Protein AF-A0A0B5I8Z1-F1 (afdb_monomer)

pLDDT: mean 84.47, std 16.67, range [36.88, 98.12]

Sequence (88 aa):
MWAGDVDKATEHYATYQETSAAQLDEIADRLEA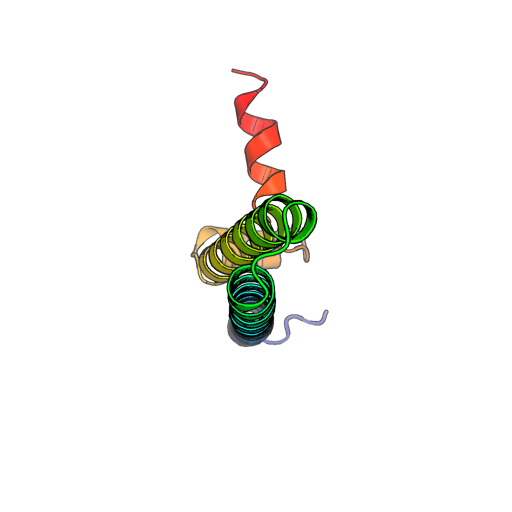RDAVGDSQEAKELRENAAYNREAAARARSADGREHLRRTGLWLTPSCVRRTRAEA

Radius of gyration: 16.07 Å; Cα contacts (8 Å, |Δi|>4): 82; chains: 1; bounding box: 38×32×40 Å

Foldseek 3Di:
DCPPPLVVVLQVLLVVLQVQLVVLQVQLVVLVVVVDPVSPVVSVVSNVSSVQSNVQSVLSPDPNQSVCCVVPVDGDGPVVVVVVVVPD

Nearest PDB structures (foldseek):
  1f4m-assembly1_B  TM=6.610E-01  e=3.085E+00  Escherichia coli

Structure (mmCIF, N/CA/C/O backbone):
data_AF-A0A0B5I8Z1-F1
#
_entry.id   AF-A0A0B5I8Z1-F1
#
loop_
_atom_site.group_PDB
_atom_site.id
_atom_site.type_symbol
_atom_site.label_atom_id
_atom_site.label_alt_id
_atom_site.label_comp_id
_atom_site.label_asym_id
_atom_site.label_entity_id
_atom_site.label_seq_id
_atom_site.pdbx_PDB_ins_code
_atom_site.Cartn_x
_atom_site.Cartn_y
_atom_site.Cartn_z
_atom_site.occupancy
_atom_site.B_iso_or_equiv
_atom_site.auth_seq_id
_atom_site.auth_comp_id
_atom_site.auth_asym_id
_atom_site.auth_atom_id
_atom_site.pdbx_PDB_model_num
ATOM 1 N N . MET A 1 1 ? 24.237 -1.595 -14.750 1.00 45.06 1 MET A N 1
ATOM 2 C CA . MET A 1 1 ? 23.007 -0.905 -14.305 1.00 45.06 1 MET A CA 1
ATOM 3 C C . MET A 1 1 ? 22.036 -1.993 -13.862 1.00 45.06 1 MET A C 1
ATOM 5 O O . MET A 1 1 ? 21.896 -2.952 -14.611 1.00 45.06 1 MET A O 1
ATOM 9 N N . TRP A 1 2 ? 21.471 -1.922 -12.651 1.00 47.41 2 TRP A N 1
ATOM 10 C CA . TRP A 1 2 ? 20.500 -2.892 -12.110 1.00 47.41 2 TRP A CA 1
ATOM 11 C C . TRP A 1 2 ? 19.162 -2.792 -12.871 1.00 47.41 2 TRP A C 1
ATOM 13 O O . TRP A 1 2 ? 18.126 -2.463 -12.310 1.00 47.41 2 TRP A O 1
ATOM 23 N N . ALA A 1 3 ? 19.163 -3.114 -14.165 1.00 52.16 3 ALA A N 1
ATOM 24 C CA . ALA A 1 3 ? 17.958 -3.504 -14.894 1.00 52.16 3 ALA A CA 1
ATOM 25 C C . ALA A 1 3 ? 17.537 -4.920 -14.449 1.00 52.16 3 ALA A C 1
ATOM 27 O O . ALA A 1 3 ? 17.287 -5.803 -15.265 1.00 52.16 3 ALA A O 1
ATOM 28 N N . GLY A 1 4 ? 17.570 -5.162 -13.134 1.00 62.81 4 GLY A N 1
ATOM 29 C CA . GLY A 1 4 ? 17.026 -6.350 -12.512 1.00 62.81 4 GLY A CA 1
ATOM 30 C C . GLY A 1 4 ? 15.528 -6.267 -12.701 1.00 62.81 4 GLY A C 1
ATOM 31 O O . GLY A 1 4 ? 14.883 -5.460 -12.047 1.00 62.81 4 GLY A O 1
ATOM 32 N N . ASP A 1 5 ? 15.053 -7.018 -13.689 1.00 87.44 5 ASP A N 1
ATOM 33 C CA . ASP A 1 5 ? 13.670 -7.399 -13.952 1.00 87.44 5 ASP A CA 1
ATOM 34 C C . ASP A 1 5 ? 12.632 -6.486 -13.274 1.00 87.44 5 ASP A C 1
ATOM 36 O O . ASP A 1 5 ? 12.189 -6.733 -12.149 1.00 87.44 5 ASP A O 1
ATOM 40 N N . VAL A 1 6 ? 12.285 -5.391 -13.962 1.00 88.94 6 VAL A N 1
ATOM 41 C CA . VAL A 1 6 ? 11.274 -4.425 -13.504 1.00 88.94 6 VAL A CA 1
ATOM 42 C C . VAL A 1 6 ? 9.988 -5.134 -13.113 1.00 88.94 6 VAL A C 1
ATOM 44 O O . VAL A 1 6 ? 9.364 -4.732 -12.137 1.00 88.94 6 VAL A O 1
ATOM 47 N N . ASP A 1 7 ? 9.628 -6.213 -13.802 1.00 88.19 7 ASP A N 1
ATOM 48 C CA . ASP A 1 7 ? 8.412 -6.952 -13.502 1.00 88.19 7 ASP A CA 1
ATOM 49 C C . ASP A 1 7 ? 8.529 -7.627 -12.125 1.00 88.19 7 ASP A C 1
ATOM 51 O O . ASP A 1 7 ? 7.652 -7.434 -11.281 1.00 88.19 7 ASP A O 1
ATOM 55 N N . LYS A 1 8 ? 9.662 -8.274 -11.811 1.00 90.06 8 LYS A N 1
ATOM 56 C CA . LYS A 1 8 ? 9.927 -8.783 -10.447 1.00 90.06 8 LYS A CA 1
ATOM 57 C C . LYS A 1 8 ? 9.948 -7.678 -9.402 1.00 90.06 8 LYS A C 1
ATOM 59 O O . LYS A 1 8 ? 9.363 -7.847 -8.335 1.00 90.06 8 LYS A O 1
ATOM 64 N N . ALA A 1 9 ? 10.611 -6.556 -9.681 1.00 90.44 9 ALA A N 1
ATOM 65 C CA . ALA A 1 9 ? 10.650 -5.436 -8.746 1.00 90.44 9 ALA A CA 1
ATOM 66 C C . ALA A 1 9 ? 9.231 -4.927 -8.446 1.00 90.44 9 ALA A C 1
ATOM 68 O O . ALA A 1 9 ? 8.894 -4.676 -7.288 1.00 90.44 9 ALA A O 1
ATOM 69 N N . THR A 1 10 ? 8.394 -4.804 -9.481 1.00 92.25 10 THR A N 1
ATOM 70 C CA . THR A 1 10 ? 7.012 -4.334 -9.336 1.00 92.25 10 THR A CA 1
ATOM 71 C C . THR A 1 10 ? 6.160 -5.320 -8.559 1.00 92.25 10 THR A C 1
ATOM 73 O O . THR A 1 10 ? 5.383 -4.890 -7.712 1.00 92.25 10 THR A O 1
ATOM 76 N N . GLU A 1 11 ? 6.356 -6.624 -8.765 1.00 93.25 11 GLU A N 1
ATOM 77 C CA . GLU A 1 11 ? 5.604 -7.644 -8.041 1.00 93.25 11 GLU A CA 1
ATOM 78 C C . GLU A 1 11 ? 5.996 -7.699 -6.562 1.00 93.25 11 GLU A C 1
ATOM 80 O O . GLU A 1 11 ? 5.123 -7.737 -5.695 1.00 93.25 11 GLU A O 1
ATOM 85 N N . HIS A 1 12 ? 7.293 -7.608 -6.245 1.00 93.38 12 HIS A N 1
ATOM 86 C CA . HIS A 1 12 ? 7.756 -7.533 -4.858 1.00 93.38 12 HIS A CA 1
ATOM 87 C C . HIS A 1 12 ? 7.212 -6.298 -4.138 1.00 93.38 12 HIS A C 1
ATOM 89 O O . HIS A 1 12 ? 6.717 -6.406 -3.015 1.00 93.38 12 HIS A O 1
ATOM 95 N N . TYR A 1 13 ? 7.279 -5.131 -4.780 1.00 93.75 13 TYR A N 1
ATOM 96 C CA . TYR A 1 13 ? 6.759 -3.897 -4.202 1.00 93.75 13 TYR A CA 1
ATOM 97 C C . TYR A 1 13 ? 5.238 -3.949 -4.018 1.00 93.75 13 TYR A C 1
ATOM 99 O O . TYR A 1 13 ? 4.737 -3.578 -2.959 1.00 93.75 13 TYR A O 1
ATOM 107 N N . ALA A 1 14 ? 4.501 -4.444 -5.013 1.00 94.94 14 ALA A N 1
ATOM 108 C CA . ALA A 1 14 ? 3.051 -4.558 -4.931 1.00 94.94 14 ALA A CA 1
ATOM 109 C C . ALA A 1 14 ? 2.618 -5.538 -3.831 1.00 94.94 14 ALA A C 1
ATOM 111 O O . ALA A 1 14 ? 1.761 -5.195 -3.021 1.00 94.94 14 ALA A O 1
ATOM 112 N N . THR A 1 15 ? 3.283 -6.693 -3.725 1.00 96.75 15 THR A N 1
ATOM 113 C CA . THR A 1 15 ? 3.040 -7.675 -2.654 1.00 96.75 15 THR A CA 1
ATOM 114 C C . THR A 1 15 ? 3.306 -7.082 -1.270 1.00 96.75 15 THR A C 1
ATOM 116 O O . THR A 1 15 ? 2.523 -7.287 -0.341 1.00 96.75 15 THR A O 1
ATOM 119 N N . TYR A 1 16 ? 4.401 -6.328 -1.117 1.00 95.75 16 TYR A N 1
ATOM 120 C CA . TYR A 1 16 ? 4.710 -5.629 0.131 1.00 95.75 16 TYR A CA 1
ATOM 121 C C . TYR A 1 16 ? 3.582 -4.665 0.516 1.00 95.75 16 TYR A C 1
ATOM 123 O O . TYR A 1 16 ? 3.077 -4.731 1.634 1.00 95.75 16 TYR A O 1
ATOM 131 N N . GLN A 1 17 ? 3.135 -3.832 -0.426 1.00 97.19 17 GLN A N 1
ATOM 132 C CA . GLN A 1 17 ? 2.066 -2.866 -0.185 1.00 97.19 17 GLN A CA 1
ATOM 133 C C . GLN A 1 17 ? 0.725 -3.533 0.150 1.00 97.19 17 GLN A C 1
ATOM 135 O O . GLN A 1 17 ? 0.031 -3.091 1.062 1.00 97.19 17 GLN A O 1
ATOM 140 N N . GLU A 1 18 ? 0.366 -4.620 -0.532 1.00 97.38 18 GLU A N 1
ATOM 141 C CA . GLU A 1 18 ? -0.850 -5.389 -0.232 1.00 97.38 18 GLU A CA 1
ATOM 142 C C . GLU A 1 18 ? -0.793 -6.027 1.156 1.00 97.38 18 GLU A C 1
ATOM 144 O O . GLU A 1 18 ? -1.769 -5.969 1.904 1.00 97.38 18 GLU A O 1
ATOM 149 N N . THR A 1 19 ? 0.367 -6.567 1.534 1.00 98.12 19 THR A N 1
ATOM 150 C CA . THR A 1 19 ? 0.585 -7.132 2.872 1.00 98.12 19 THR A CA 1
ATOM 151 C C . THR A 1 19 ? 0.466 -6.050 3.944 1.00 98.12 19 THR A C 1
ATOM 153 O O . THR A 1 19 ? -0.204 -6.251 4.954 1.00 98.12 19 THR A O 1
ATOM 156 N N . SER A 1 20 ? 1.066 -4.877 3.720 1.00 96.75 20 SER A N 1
ATOM 157 C CA . SER A 1 20 ? 0.932 -3.738 4.629 1.00 96.75 20 SER A CA 1
ATOM 158 C C . SER A 1 20 ? -0.510 -3.239 4.713 1.00 96.75 20 SER A C 1
ATOM 160 O O . SER A 1 20 ? -0.966 -2.921 5.804 1.00 96.75 20 SER A O 1
ATOM 162 N N . ALA A 1 21 ? -1.251 -3.198 3.602 1.00 97.12 21 ALA A N 1
ATOM 163 C CA . ALA A 1 21 ? -2.668 -2.837 3.619 1.00 97.12 21 ALA A CA 1
ATOM 164 C C . ALA A 1 21 ? -3.489 -3.801 4.487 1.00 97.12 21 ALA A C 1
ATOM 166 O O . ALA A 1 21 ? -4.223 -3.344 5.357 1.00 97.12 21 ALA A O 1
ATOM 167 N N . ALA A 1 22 ? -3.300 -5.113 4.311 1.00 97.75 22 ALA A N 1
ATOM 168 C CA . ALA A 1 22 ? -3.996 -6.129 5.097 1.00 97.75 22 ALA A CA 1
ATOM 169 C C . ALA A 1 22 ? -3.692 -6.021 6.602 1.00 97.75 22 ALA A C 1
ATOM 171 O O . ALA A 1 22 ? -4.597 -6.122 7.425 1.00 97.75 22 ALA A O 1
ATOM 172 N N . GLN A 1 23 ? -2.433 -5.759 6.970 1.00 97.62 23 GLN A N 1
ATOM 173 C CA . GLN A 1 23 ? -2.051 -5.540 8.370 1.00 97.62 23 GLN A CA 1
ATOM 174 C C . GLN A 1 23 ? -2.707 -4.288 8.965 1.00 97.62 23 GLN A C 1
ATOM 176 O O . GLN A 1 23 ? -3.124 -4.304 10.121 1.00 97.62 23 GLN A O 1
ATOM 181 N N . LEU A 1 24 ? -2.802 -3.201 8.194 1.00 96.81 24 LEU A N 1
ATOM 182 C CA . LEU A 1 24 ? -3.453 -1.967 8.640 1.00 96.81 24 LEU A CA 1
ATOM 183 C C . LEU A 1 24 ? -4.959 -2.164 8.841 1.00 96.81 24 LEU A C 1
ATOM 185 O O . LEU A 1 24 ? -5.488 -1.683 9.842 1.00 96.81 24 LEU A O 1
ATOM 189 N N . ASP A 1 25 ? -5.627 -2.903 7.949 1.00 96.81 25 ASP A N 1
ATOM 190 C CA . ASP A 1 25 ? -7.036 -3.269 8.129 1.00 96.81 25 ASP A CA 1
ATOM 191 C C . ASP A 1 25 ? -7.232 -4.108 9.401 1.00 96.81 25 ASP A C 1
ATOM 193 O O . ASP A 1 25 ? -8.107 -3.802 10.203 1.00 96.81 25 ASP A O 1
ATOM 197 N N . GLU A 1 26 ? -6.374 -5.106 9.649 1.00 96.25 26 GLU A N 1
ATOM 198 C CA . GLU A 1 26 ? -6.449 -5.936 10.862 1.00 96.25 26 GLU A CA 1
ATOM 199 C C . GLU A 1 26 ? -6.264 -5.105 12.145 1.00 96.25 26 GLU A C 1
ATOM 201 O O . GLU A 1 26 ? -6.901 -5.359 13.170 1.00 96.25 26 GLU A O 1
ATOM 206 N N . ILE A 1 27 ? -5.384 -4.099 12.127 1.00 94.62 27 ILE A N 1
ATOM 207 C CA . ILE A 1 27 ? -5.232 -3.177 13.260 1.00 94.62 27 ILE A CA 1
ATOM 208 C C . ILE A 1 27 ? -6.496 -2.322 13.419 1.00 94.62 27 ILE A C 1
ATOM 210 O O . ILE A 1 27 ? -6.988 -2.204 14.540 1.00 94.62 27 ILE A O 1
ATOM 214 N N . ALA A 1 28 ? -7.039 -1.775 12.328 1.00 93.75 28 ALA A N 1
ATOM 215 C CA . ALA A 1 28 ? -8.254 -0.964 12.360 1.00 93.75 28 ALA A CA 1
ATOM 216 C C . ALA A 1 28 ? -9.455 -1.749 12.913 1.00 93.75 28 ALA A C 1
ATOM 218 O O . ALA A 1 28 ? -10.161 -1.255 13.790 1.00 93.75 28 ALA A O 1
ATOM 219 N N . ASP A 1 29 ? -9.638 -2.994 12.476 1.00 93.00 29 ASP A N 1
ATOM 220 C CA . ASP A 1 29 ? -10.727 -3.856 12.939 1.00 93.00 29 ASP A CA 1
ATOM 221 C C . ASP A 1 29 ? -10.583 -4.198 14.431 1.00 93.00 29 ASP A C 1
ATOM 223 O O . ASP A 1 29 ? -11.564 -4.200 15.178 1.00 93.00 29 ASP A O 1
ATOM 227 N N . ARG A 1 30 ? -9.350 -4.431 14.911 1.00 91.69 30 ARG A N 1
ATOM 228 C CA . ARG A 1 30 ? -9.084 -4.641 16.345 1.00 91.69 30 ARG A CA 1
ATOM 229 C C . ARG A 1 30 ? -9.341 -3.393 17.184 1.00 91.69 30 ARG A C 1
ATOM 231 O O . ARG A 1 30 ? -9.747 -3.538 18.334 1.00 91.69 30 ARG A O 1
ATOM 238 N N . LEU A 1 31 ? -9.077 -2.202 16.651 1.00 90.44 31 LEU A N 1
ATOM 239 C CA . LEU A 1 31 ? -9.355 -0.937 17.332 1.00 90.44 31 LEU A CA 1
ATOM 240 C C . LEU A 1 31 ? -10.863 -0.706 17.467 1.00 90.44 31 LEU A C 1
ATOM 242 O O . LEU A 1 31 ? -11.344 -0.440 18.564 1.00 90.44 31 LEU A O 1
ATOM 246 N N . GLU A 1 32 ? -11.632 -0.919 16.400 1.00 87.25 32 GLU A N 1
ATOM 247 C CA . GLU A 1 32 ? -13.092 -0.786 16.462 1.00 87.25 32 GLU A CA 1
ATOM 248 C C . GLU A 1 32 ? -13.747 -1.817 17.383 1.00 87.25 32 GLU A C 1
ATOM 250 O O . GLU A 1 32 ? -14.685 -1.490 18.105 1.00 87.25 32 GLU A O 1
ATOM 255 N N . ALA A 1 33 ? -13.218 -3.043 17.438 1.00 87.12 33 ALA A N 1
ATOM 256 C CA . ALA A 1 33 ? -13.720 -4.074 18.343 1.00 87.12 33 ALA A CA 1
ATOM 257 C C . ALA A 1 33 ? -13.532 -3.740 19.839 1.00 87.12 33 ALA A C 1
ATOM 259 O O . ALA A 1 33 ? -14.173 -4.365 20.685 1.00 87.12 33 ALA A O 1
ATOM 260 N N . ARG A 1 34 ? -12.647 -2.791 20.186 1.00 82.00 34 ARG A N 1
ATOM 261 C CA . ARG A 1 34 ? -12.398 -2.353 21.575 1.00 82.00 34 ARG A CA 1
ATOM 262 C C . ARG A 1 34 ? -13.324 -1.220 22.032 1.00 82.00 34 ARG A C 1
ATOM 264 O O . ARG A 1 34 ? -13.332 -0.925 23.224 1.00 82.00 34 ARG A O 1
ATOM 271 N N 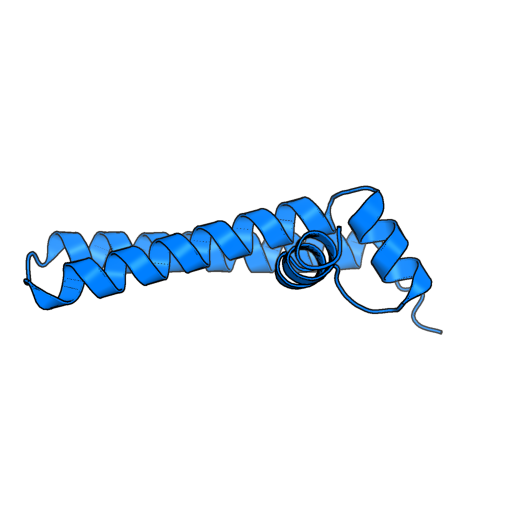. ASP A 1 35 ? -14.111 -0.648 21.116 1.00 66.06 35 ASP A N 1
ATOM 272 C CA . ASP A 1 35 ? -15.213 0.299 21.361 1.00 66.06 35 ASP A CA 1
ATOM 273 C C . ASP A 1 35 ? -14.837 1.527 22.227 1.00 66.06 35 ASP A C 1
ATOM 275 O O . ASP A 1 35 ? -15.621 2.018 23.042 1.00 66.06 35 ASP A O 1
ATOM 279 N N . ALA A 1 36 ? -13.607 2.040 22.076 1.00 70.00 36 ALA A N 1
ATOM 280 C CA . ALA A 1 36 ? -13.166 3.277 22.719 1.00 70.00 36 ALA A CA 1
ATOM 281 C C . ALA A 1 36 ? -13.298 4.479 21.767 1.00 70.00 36 ALA A C 1
ATOM 283 O O . ALA A 1 36 ? -12.913 4.428 20.602 1.00 70.00 36 ALA A O 1
ATOM 284 N N . VAL A 1 37 ? -13.802 5.610 22.276 1.00 61.31 37 VAL A N 1
ATOM 285 C CA . VAL A 1 37 ? -14.111 6.815 21.472 1.00 61.31 37 VAL A CA 1
ATOM 286 C C . VAL A 1 37 ? -12.895 7.347 20.685 1.00 61.31 37 VAL A C 1
ATOM 288 O O . VAL A 1 37 ? -13.066 7.832 19.567 1.00 61.31 37 VAL A O 1
ATOM 291 N N . GLY A 1 38 ? -11.673 7.220 21.221 1.00 64.00 38 GLY A N 1
ATOM 292 C CA . GLY A 1 38 ? -10.427 7.621 20.544 1.00 64.00 38 GLY A CA 1
ATOM 293 C C . GLY A 1 38 ? -9.963 6.669 19.433 1.00 64.00 38 GLY A C 1
ATOM 294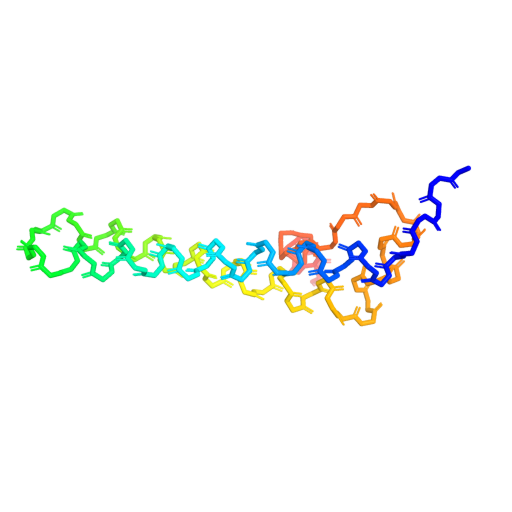 O O . GLY A 1 38 ? -9.341 7.116 18.472 1.00 64.00 38 GLY A O 1
ATOM 295 N N . ASP A 1 39 ? -10.345 5.395 19.512 1.00 77.69 39 ASP A N 1
ATOM 296 C CA . ASP A 1 39 ? -9.884 4.335 18.609 1.00 77.69 39 ASP A CA 1
ATOM 297 C C . ASP A 1 39 ? -10.571 4.426 17.230 1.00 77.69 39 ASP A C 1
ATOM 299 O O . ASP A 1 39 ? -10.042 3.949 16.229 1.00 77.69 39 ASP A O 1
ATOM 303 N N . SER A 1 40 ? -11.725 5.103 17.151 1.00 80.38 40 SER A N 1
ATOM 304 C CA . SER A 1 40 ? -12.506 5.267 15.914 1.00 80.38 40 SER A CA 1
ATOM 305 C C . SER A 1 40 ? -11.824 6.150 14.856 1.00 80.38 40 SER A C 1
ATOM 307 O O . SER A 1 40 ? -11.842 5.831 13.665 1.00 80.38 40 SER A O 1
ATOM 309 N N . GLN A 1 41 ? -11.189 7.250 15.274 1.00 87.75 41 GLN A N 1
ATOM 310 C CA . GLN A 1 41 ? -10.454 8.135 14.366 1.00 87.75 41 GLN A CA 1
ATOM 311 C C . GLN A 1 41 ? -9.146 7.478 13.907 1.00 87.75 41 GLN A C 1
ATOM 313 O O . GLN A 1 41 ? -8.815 7.535 12.724 1.00 87.75 41 GLN A O 1
ATOM 318 N N . GLU A 1 42 ? -8.447 6.795 14.814 1.00 89.38 42 GLU A N 1
ATOM 319 C CA . GLU A 1 42 ? -7.231 6.045 14.490 1.00 89.38 42 GLU A CA 1
ATOM 320 C C . GLU A 1 42 ? -7.526 4.889 13.516 1.00 89.38 42 GLU A C 1
ATOM 322 O O . GLU A 1 42 ? -6.842 4.740 12.502 1.00 89.38 42 GLU A O 1
ATOM 327 N N . ALA A 1 43 ? -8.605 4.128 13.735 1.00 91.75 43 ALA A N 1
ATOM 328 C CA . ALA A 1 43 ? -9.047 3.080 12.814 1.00 91.75 43 ALA A CA 1
ATOM 329 C C . ALA A 1 43 ? -9.349 3.627 11.410 1.00 91.75 43 ALA A C 1
ATOM 331 O O . ALA A 1 43 ? -8.998 3.007 10.401 1.00 91.75 43 ALA A O 1
ATOM 332 N N . LYS A 1 44 ? -9.957 4.816 11.318 1.00 92.56 44 LYS A N 1
ATOM 333 C CA . LYS A 1 44 ? -10.206 5.477 10.034 1.00 92.56 44 LYS A CA 1
ATOM 334 C C . LYS A 1 44 ? -8.903 5.830 9.313 1.00 92.56 44 LYS A C 1
ATOM 336 O O . LYS A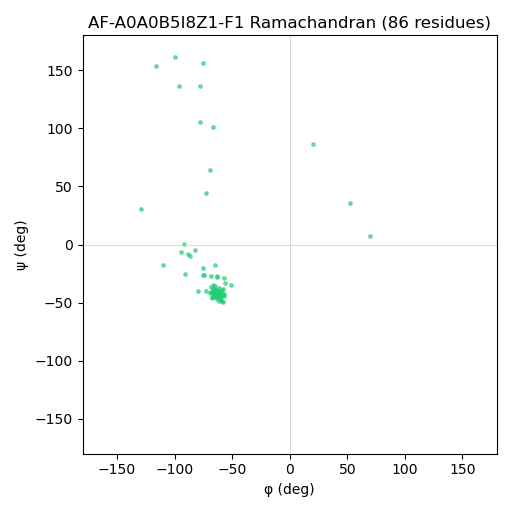 1 44 ? -8.773 5.530 8.127 1.00 92.56 44 LYS A O 1
ATOM 341 N N . GLU A 1 45 ? -7.938 6.419 10.012 1.00 93.50 45 GLU A N 1
ATOM 342 C CA . GLU A 1 45 ? -6.630 6.770 9.442 1.00 93.50 45 GLU A CA 1
ATOM 343 C C . GLU A 1 45 ? -5.871 5.532 8.945 1.00 93.50 45 GLU A C 1
ATOM 345 O O . GLU A 1 45 ? -5.283 5.544 7.860 1.00 93.50 45 GLU A O 1
ATOM 350 N N . LEU A 1 46 ? -5.938 4.422 9.683 1.00 95.00 46 LEU A N 1
ATOM 351 C CA . LEU A 1 46 ? -5.359 3.147 9.258 1.00 95.00 46 LEU A CA 1
ATOM 352 C C . LEU A 1 46 ? -6.002 2.618 7.973 1.00 95.00 46 LEU A C 1
ATOM 354 O O . LEU A 1 46 ? -5.282 2.171 7.080 1.00 95.00 46 LEU A O 1
ATOM 358 N N . ARG A 1 47 ? -7.327 2.725 7.828 1.00 95.25 47 ARG A N 1
ATOM 359 C CA . ARG A 1 47 ? -8.021 2.324 6.592 1.00 95.25 47 ARG A CA 1
ATOM 360 C C . ARG A 1 47 ? -7.701 3.226 5.410 1.00 95.25 47 ARG A C 1
ATOM 362 O O . ARG A 1 47 ? -7.569 2.734 4.288 1.00 95.25 47 ARG A O 1
ATOM 369 N N . GLU A 1 4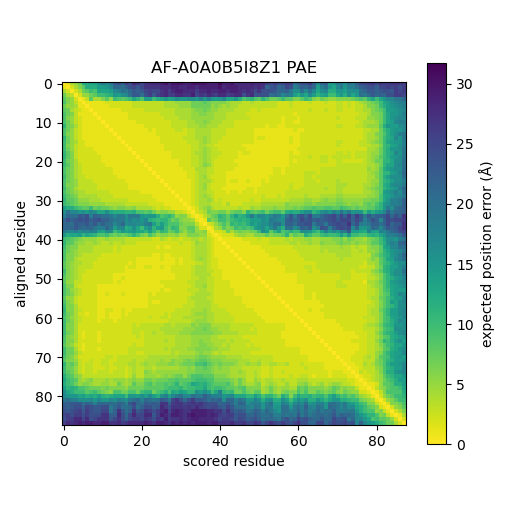8 ? -7.539 4.527 5.638 1.00 95.19 48 GLU A N 1
ATOM 370 C CA . GLU A 1 48 ? -7.068 5.455 4.604 1.00 95.19 48 GLU A CA 1
ATOM 371 C C . GLU A 1 48 ? -5.647 5.089 4.144 1.00 95.19 48 GLU A C 1
ATOM 373 O O . GLU A 1 48 ? -5.376 5.037 2.940 1.00 95.19 48 GLU A O 1
ATOM 378 N N . ASN A 1 49 ? -4.762 4.731 5.079 1.00 94.31 49 ASN A N 1
ATOM 379 C CA . ASN A 1 49 ? -3.420 4.239 4.766 1.00 94.31 49 ASN A CA 1
ATOM 380 C C . ASN A 1 49 ? -3.447 2.881 4.041 1.00 94.31 49 ASN A C 1
ATOM 382 O O . ASN A 1 49 ? -2.703 2.678 3.079 1.00 94.31 49 ASN A O 1
ATOM 386 N N . ALA A 1 50 ? -4.335 1.964 4.433 1.00 96.19 50 ALA A N 1
ATOM 387 C CA . ALA A 1 50 ? -4.525 0.692 3.741 1.00 96.19 50 ALA A CA 1
ATOM 388 C C . ALA A 1 50 ? -4.982 0.914 2.291 1.00 96.19 50 ALA A C 1
ATOM 390 O O . ALA A 1 50 ? -4.430 0.322 1.362 1.00 96.19 50 ALA A O 1
ATOM 391 N N . ALA A 1 51 ? -5.938 1.823 2.071 1.00 95.88 51 ALA A N 1
ATOM 392 C CA . ALA A 1 51 ? -6.386 2.209 0.736 1.00 95.88 51 ALA A CA 1
ATOM 393 C C . ALA A 1 51 ? -5.245 2.807 -0.103 1.00 95.88 51 ALA A C 1
ATOM 395 O O . ALA A 1 51 ? -5.059 2.402 -1.253 1.00 95.88 51 ALA A O 1
ATOM 396 N N . TYR A 1 52 ? -4.431 3.691 0.483 1.00 94.38 52 TYR A N 1
ATOM 397 C CA . TYR A 1 52 ? -3.246 4.245 -0.175 1.00 94.38 52 TYR A CA 1
ATOM 398 C C . TYR A 1 52 ? -2.270 3.148 -0.628 1.00 94.38 52 TYR A C 1
ATOM 400 O O . TYR A 1 52 ? -1.786 3.180 -1.763 1.00 94.38 52 TYR A O 1
ATOM 408 N N . ASN A 1 53 ? -2.011 2.149 0.218 1.00 95.81 53 ASN A N 1
ATOM 409 C CA . ASN A 1 53 ? -1.114 1.042 -0.112 1.00 95.81 53 ASN A CA 1
ATOM 410 C C . ASN A 1 53 ? -1.678 0.165 -1.242 1.00 95.81 53 ASN A C 1
ATOM 412 O O . ASN A 1 53 ? -0.949 -0.168 -2.179 1.00 95.81 53 ASN A O 1
ATOM 416 N N . ARG A 1 54 ? -2.985 -0.137 -1.234 1.00 96.81 54 ARG A N 1
ATOM 417 C CA . ARG A 1 54 ? -3.634 -0.861 -2.346 1.00 96.81 54 ARG A CA 1
ATOM 418 C C . ARG A 1 54 ? -3.534 -0.088 -3.664 1.00 96.81 54 ARG A C 1
ATOM 420 O O . ARG A 1 54 ? -3.222 -0.677 -4.699 1.00 96.81 54 ARG A O 1
ATOM 427 N N . GLU A 1 55 ? -3.733 1.231 -3.643 1.00 95.56 55 GLU A N 1
ATOM 428 C CA . GLU A 1 55 ? -3.533 2.073 -4.829 1.00 95.56 55 GLU A CA 1
ATOM 429 C C . GLU A 1 55 ? -2.076 2.068 -5.310 1.00 95.56 55 GLU A C 1
ATOM 431 O O . GLU A 1 55 ? -1.825 2.009 -6.515 1.00 95.56 55 GLU A O 1
ATOM 436 N N . ALA A 1 56 ? -1.105 2.125 -4.394 1.00 93.69 56 ALA A N 1
ATOM 437 C CA . ALA A 1 56 ? 0.314 2.056 -4.734 1.00 93.69 56 ALA A CA 1
ATOM 438 C C . ALA A 1 56 ? 0.684 0.704 -5.373 1.00 93.69 56 ALA A C 1
ATOM 440 O O . ALA A 1 56 ? 1.402 0.686 -6.376 1.00 93.69 56 ALA A O 1
ATOM 441 N N . ALA A 1 57 ? 0.145 -0.408 -4.862 1.00 95.62 57 ALA A N 1
ATOM 442 C CA . ALA A 1 57 ? 0.308 -1.739 -5.450 1.00 95.62 57 ALA A CA 1
ATOM 443 C C . ALA A 1 57 ? -0.273 -1.812 -6.871 1.00 95.62 57 ALA A C 1
ATOM 445 O O . ALA A 1 57 ? 0.407 -2.231 -7.812 1.00 95.62 57 ALA A O 1
ATOM 446 N N . ALA A 1 58 ? -1.507 -1.328 -7.051 1.00 95.19 58 ALA A N 1
ATOM 447 C CA . ALA A 1 58 ? -2.164 -1.277 -8.354 1.00 95.19 58 ALA A CA 1
ATOM 448 C C . ALA A 1 58 ? -1.376 -0.421 -9.359 1.00 95.19 58 ALA A C 1
ATOM 450 O O . ALA A 1 58 ? -1.197 -0.815 -10.513 1.00 95.19 58 ALA A O 1
ATOM 451 N N . ARG A 1 59 ? -0.842 0.728 -8.921 1.00 93.38 59 ARG A N 1
ATOM 452 C CA . ARG A 1 59 ? 0.013 1.587 -9.753 1.00 93.38 59 ARG A CA 1
ATOM 453 C C . ARG A 1 59 ? 1.307 0.893 -10.138 1.00 93.38 59 ARG A C 1
ATOM 455 O O . ARG A 1 59 ? 1.649 0.930 -11.315 1.00 93.38 59 ARG A O 1
ATOM 462 N N . ALA A 1 60 ? 1.994 0.232 -9.212 1.00 93.38 60 ALA A N 1
ATOM 463 C CA . ALA A 1 60 ? 3.222 -0.496 -9.525 1.00 93.38 60 ALA A CA 1
ATOM 464 C C . ALA A 1 60 ? 3.001 -1.573 -10.602 1.00 93.38 60 ALA A C 1
ATOM 466 O O . ALA A 1 60 ? 3.826 -1.708 -11.504 1.00 93.38 60 ALA A O 1
ATOM 467 N N . ARG A 1 61 ? 1.850 -2.265 -10.574 1.00 92.38 61 ARG A N 1
ATOM 468 C CA . ARG A 1 61 ? 1.455 -3.247 -11.603 1.00 92.38 61 ARG A CA 1
ATOM 469 C C . ARG A 1 61 ? 0.828 -2.636 -12.863 1.00 92.38 61 ARG A C 1
ATOM 471 O O . ARG A 1 61 ? 0.558 -3.362 -13.823 1.00 92.38 61 ARG A O 1
ATOM 478 N N . SER A 1 62 ? 0.591 -1.329 -12.909 1.00 94.75 62 SER A N 1
ATOM 479 C CA . SER A 1 62 ? 0.088 -0.666 -14.116 1.00 94.75 62 SER A CA 1
ATOM 480 C C . SER A 1 62 ? 1.193 -0.515 -15.167 1.00 94.75 62 SER A C 1
ATOM 482 O O . SER A 1 62 ? 2.383 -0.496 -14.844 1.00 94.75 62 SER A O 1
ATOM 484 N N . ALA A 1 63 ? 0.807 -0.390 -16.440 1.00 92.88 63 ALA A N 1
ATOM 485 C CA . ALA A 1 63 ? 1.762 -0.105 -17.512 1.00 92.88 63 ALA A CA 1
ATOM 486 C C . ALA A 1 63 ? 2.539 1.196 -17.240 1.00 92.88 63 ALA A C 1
ATOM 488 O O . ALA A 1 63 ? 3.763 1.209 -17.361 1.00 92.88 63 ALA A O 1
ATOM 489 N N . ASP A 1 64 ? 1.842 2.235 -16.774 1.00 91.50 64 ASP A N 1
ATOM 490 C CA . ASP A 1 64 ? 2.430 3.536 -16.450 1.00 91.50 64 ASP A CA 1
ATOM 491 C C . ASP A 1 64 ? 3.407 3.463 -15.277 1.00 91.50 64 ASP A C 1
ATOM 493 O O . ASP A 1 64 ?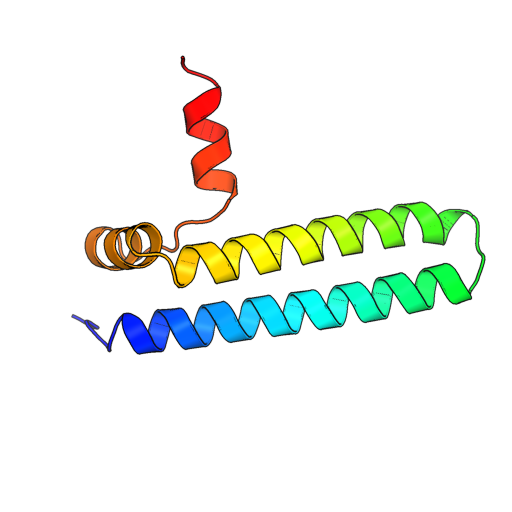 4.462 4.090 -15.313 1.00 91.50 64 ASP A O 1
ATOM 497 N N . GLY A 1 65 ? 3.094 2.685 -14.237 1.00 91.62 65 GLY A N 1
ATOM 498 C CA . GLY A 1 65 ? 3.993 2.508 -13.096 1.00 91.62 65 GLY A CA 1
ATOM 499 C C . GLY A 1 65 ? 5.277 1.779 -13.477 1.00 91.62 65 GLY A C 1
ATOM 500 O O . GLY A 1 65 ? 6.362 2.215 -13.088 1.00 91.62 65 GLY A O 1
ATOM 501 N N . ARG A 1 66 ? 5.171 0.725 -14.297 1.00 91.69 66 ARG A N 1
ATOM 502 C CA . ARG A 1 66 ? 6.343 0.020 -14.838 1.00 91.69 66 ARG A CA 1
ATOM 503 C C . ARG A 1 66 ? 7.189 0.919 -15.727 1.00 91.69 66 ARG A C 1
ATOM 505 O O . ARG A 1 66 ? 8.411 0.923 -15.604 1.00 91.69 66 ARG A O 1
ATOM 512 N N . GLU A 1 67 ? 6.553 1.682 -16.610 1.00 92.69 67 GLU A N 1
ATOM 513 C CA . GLU A 1 67 ? 7.258 2.602 -17.500 1.00 92.69 67 GLU A CA 1
ATOM 514 C C . GLU A 1 67 ? 7.923 3.745 -16.727 1.00 92.69 67 GLU A C 1
ATOM 516 O O . GLU A 1 67 ? 9.078 4.086 -16.980 1.00 92.69 67 GLU A O 1
ATOM 521 N N . HIS A 1 68 ? 7.241 4.288 -15.715 1.00 91.56 68 HIS A N 1
ATOM 522 C CA . HIS A 1 68 ? 7.814 5.291 -14.828 1.00 91.56 68 HIS A CA 1
ATOM 523 C C . HIS A 1 68 ? 9.062 4.756 -14.118 1.00 91.56 68 HIS A C 1
ATOM 525 O O . HIS A 1 68 ? 10.102 5.409 -14.184 1.00 91.56 68 HIS A O 1
ATOM 531 N N . LEU A 1 69 ? 8.997 3.552 -13.535 1.00 90.50 69 LEU A N 1
ATOM 532 C CA . LEU A 1 69 ? 10.145 2.927 -12.875 1.00 90.50 69 LEU A CA 1
ATOM 533 C C . LEU A 1 69 ? 11.309 2.700 -13.844 1.00 90.50 69 LEU A C 1
ATOM 535 O O . LEU A 1 69 ? 12.448 3.010 -13.504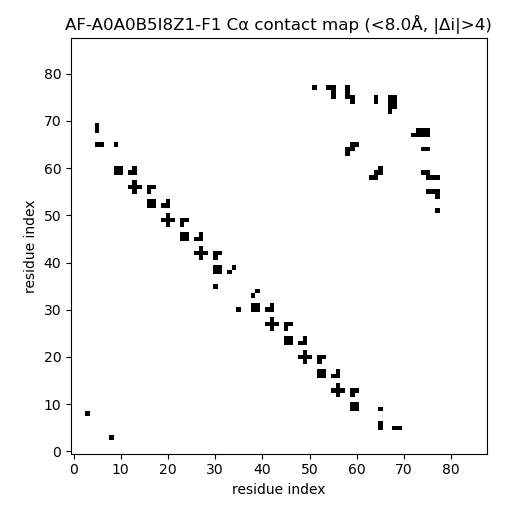 1.00 90.50 69 LEU A O 1
ATOM 539 N N . ARG A 1 70 ? 11.042 2.205 -15.060 1.00 89.62 70 ARG A N 1
ATOM 540 C CA . ARG A 1 70 ? 12.081 2.025 -16.092 1.00 89.62 70 ARG A CA 1
ATOM 541 C C . ARG A 1 70 ? 12.788 3.333 -16.420 1.00 89.62 70 ARG A C 1
ATOM 543 O O . ARG A 1 70 ? 14.005 3.346 -16.573 1.00 89.62 70 ARG A O 1
ATOM 550 N N . ARG A 1 71 ? 12.025 4.422 -16.536 1.00 90.38 71 ARG A N 1
ATOM 551 C CA . ARG A 1 71 ? 12.536 5.724 -16.967 1.00 90.38 71 ARG A CA 1
ATOM 552 C C . ARG A 1 71 ? 13.249 6.492 -15.857 1.00 90.38 71 ARG A C 1
ATOM 554 O O . ARG A 1 71 ? 14.231 7.171 -16.136 1.00 90.38 71 ARG A O 1
ATOM 561 N N . THR A 1 72 ? 12.732 6.452 -14.629 1.00 89.69 72 THR A N 1
ATOM 562 C CA . THR A 1 72 ? 13.196 7.313 -13.525 1.00 89.69 72 THR A CA 1
ATOM 563 C C . THR A 1 72 ? 13.946 6.556 -12.434 1.00 89.69 72 THR A C 1
ATOM 565 O O . THR A 1 72 ? 14.633 7.184 -11.633 1.00 89.69 72 THR A O 1
ATOM 568 N N . GLY A 1 73 ? 13.815 5.228 -12.372 1.00 88.81 73 GLY A N 1
ATOM 569 C CA . GLY A 1 73 ? 14.292 4.418 -11.249 1.00 88.81 73 GLY A CA 1
ATOM 570 C C . GLY A 1 73 ? 13.491 4.616 -9.956 1.00 88.81 73 GLY A C 1
ATOM 571 O O . GLY A 1 73 ? 13.890 4.096 -8.917 1.00 88.81 73 GLY A O 1
ATOM 572 N N . LEU A 1 74 ? 12.377 5.359 -9.998 1.00 89.25 74 LEU A N 1
ATOM 573 C CA . LEU A 1 74 ? 11.522 5.663 -8.848 1.00 89.25 74 LEU A CA 1
ATOM 574 C C . LEU A 1 74 ? 10.123 5.057 -9.025 1.00 89.25 74 LEU A C 1
ATOM 576 O O . LEU A 1 74 ? 9.647 4.872 -10.142 1.00 89.25 74 LEU A O 1
ATOM 580 N N . TRP A 1 75 ? 9.443 4.770 -7.914 1.00 88.88 75 TRP A N 1
ATOM 581 C CA . TRP A 1 75 ? 8.066 4.270 -7.919 1.00 88.88 75 TRP A CA 1
ATOM 582 C C . TRP A 1 75 ? 7.058 5.391 -8.166 1.00 88.88 75 TRP A C 1
ATOM 584 O O . TRP A 1 75 ? 7.127 6.446 -7.537 1.00 88.88 75 TRP A O 1
ATOM 594 N N . LEU A 1 76 ? 6.070 5.135 -9.025 1.00 87.50 76 LEU A N 1
ATOM 595 C CA . LEU A 1 76 ? 4.937 6.039 -9.202 1.00 87.50 76 LEU A CA 1
ATOM 596 C C . LEU A 1 76 ? 3.935 5.862 -8.051 1.00 87.50 76 LEU A C 1
ATOM 598 O O . LEU A 1 76 ? 3.189 4.884 -8.014 1.00 87.50 76 LEU A O 1
ATOM 602 N N . THR A 1 77 ? 3.891 6.818 -7.124 1.00 84.25 77 THR A N 1
ATOM 603 C CA . THR A 1 77 ? 3.006 6.775 -5.949 1.00 84.25 77 THR A CA 1
ATOM 604 C C . THR A 1 77 ? 1.745 7.634 -6.140 1.00 84.25 77 THR A C 1
ATOM 606 O O . THR A 1 77 ? 1.724 8.534 -6.987 1.00 84.25 77 THR A O 1
ATOM 609 N N . PRO A 1 78 ? 0.668 7.418 -5.355 1.00 79.19 78 PRO A N 1
ATOM 610 C CA . PRO A 1 78 ? -0.533 8.258 -5.425 1.00 79.19 78 PRO A CA 1
ATOM 611 C C . PRO A 1 78 ? -0.268 9.757 -5.183 1.00 79.19 78 PRO A C 1
ATOM 613 O O . PRO A 1 78 ? -0.955 10.609 -5.753 1.00 79.19 78 PRO A O 1
ATOM 616 N N . SER A 1 79 ? 0.758 10.112 -4.400 1.00 77.06 79 SER A N 1
ATOM 617 C CA . SER A 1 79 ? 1.147 11.510 -4.165 1.00 77.06 79 SER A CA 1
ATOM 618 C C . SER A 1 79 ? 1.731 12.202 -5.404 1.00 77.06 79 SER A C 1
ATOM 620 O O . SER A 1 79 ? 1.545 13.411 -5.557 1.00 77.06 79 SER A O 1
ATOM 622 N N . CYS A 1 80 ? 2.337 11.461 -6.341 1.00 71.06 80 CYS A N 1
ATOM 623 C CA . CYS A 1 80 ? 2.810 12.007 -7.618 1.00 71.06 80 CYS A CA 1
ATOM 624 C C . CYS A 1 80 ? 1.667 12.555 -8.490 1.00 71.06 80 CYS A C 1
ATOM 626 O O . CYS A 1 80 ? 1.883 13.480 -9.267 1.00 71.06 80 CYS A O 1
ATOM 628 N N . VAL A 1 81 ? 0.448 12.018 -8.347 1.00 62.12 81 VAL A N 1
ATOM 629 C CA . VAL A 1 81 ? -0.722 12.414 -9.153 1.00 62.12 81 VAL A CA 1
A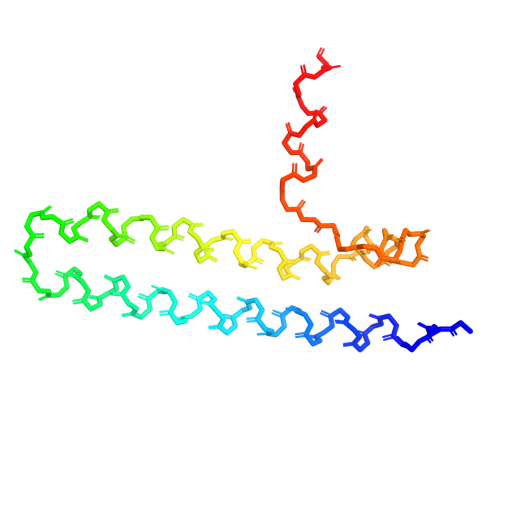TOM 630 C C . VAL A 1 81 ? -1.524 13.547 -8.510 1.00 62.12 81 VAL A C 1
ATOM 632 O O . VAL A 1 81 ? -2.149 14.333 -9.217 1.00 62.12 81 VAL A O 1
ATOM 635 N N . ARG A 1 82 ? -1.477 13.715 -7.179 1.00 56.06 82 ARG A N 1
ATOM 636 C CA . ARG A 1 82 ? -2.124 14.874 -6.528 1.00 56.06 82 ARG A CA 1
ATOM 637 C C . ARG A 1 82 ? -1.503 16.208 -6.955 1.00 56.06 82 ARG A C 1
ATOM 639 O O . ARG A 1 82 ? -2.207 17.210 -6.971 1.00 56.06 82 ARG A O 1
ATOM 646 N N . ARG A 1 83 ? -0.222 16.225 -7.348 1.00 48.09 83 ARG A N 1
ATOM 647 C CA . ARG A 1 83 ? 0.468 17.447 -7.797 1.00 48.09 83 ARG A CA 1
ATOM 648 C C . ARG A 1 83 ? 0.070 17.912 -9.200 1.00 48.09 83 ARG A C 1
ATOM 650 O O . ARG A 1 83 ? 0.120 19.104 -9.451 1.00 48.09 83 ARG A O 1
ATOM 657 N N . THR A 1 84 ? -0.379 17.024 -10.088 1.00 44.31 84 THR A N 1
ATOM 658 C CA . THR A 1 84 ? -0.727 17.393 -11.474 1.00 44.31 84 THR A CA 1
ATOM 659 C C . THR A 1 84 ? -2.162 17.892 -11.655 1.00 44.31 84 THR A C 1
ATOM 661 O O . THR A 1 84 ? -2.487 18.410 -12.715 1.00 44.31 84 THR A O 1
ATOM 664 N N . ARG A 1 85 ? -3.029 17.774 -10.639 1.00 41.38 85 ARG A N 1
ATOM 665 C CA . ARG A 1 85 ? -4.397 18.333 -10.671 1.00 41.38 85 ARG A CA 1
ATOM 666 C C . ARG A 1 85 ? -4.531 19.727 -10.051 1.00 41.38 85 ARG A C 1
ATOM 668 O O . ARG A 1 85 ? -5.608 20.297 -10.131 1.00 41.38 85 ARG A O 1
ATOM 675 N N . ALA A 1 86 ? -3.477 20.263 -9.436 1.00 38.00 86 ALA A N 1
ATOM 676 C CA . ALA A 1 86 ? -3.493 21.605 -8.845 1.00 38.00 86 ALA A CA 1
ATOM 677 C C . ALA A 1 86 ? -3.026 22.712 -9.817 1.00 38.00 86 ALA A C 1
ATOM 679 O O . ALA A 1 86 ? -2.994 23.875 -9.430 1.00 38.00 86 ALA A O 1
ATOM 680 N N . GLU A 1 87 ? -2.667 22.362 -11.058 1.00 36.88 87 GLU A N 1
ATOM 681 C CA . GLU A 1 87 ? -2.105 23.280 -12.066 1.00 36.88 87 GLU A CA 1
ATOM 682 C C . GLU A 1 87 ? -2.840 23.209 -13.427 1.00 36.88 87 GLU A C 1
ATOM 684 O O . GLU A 1 87 ? -2.233 23.425 -14.474 1.00 36.88 87 GLU A O 1
ATOM 689 N N . ALA A 1 88 ? -4.142 22.900 -13.428 1.00 37.19 88 ALA A N 1
ATOM 690 C CA . ALA A 1 88 ? -5.021 22.980 -14.604 1.00 37.19 88 ALA A CA 1
ATOM 691 C C . ALA A 1 88 ? -6.287 23.771 -14.260 1.00 37.19 88 ALA A C 1
ATOM 693 O O . ALA A 1 88 ? -6.766 24.513 -15.144 1.00 37.19 88 ALA A O 1
#

Solvent-accessible surfac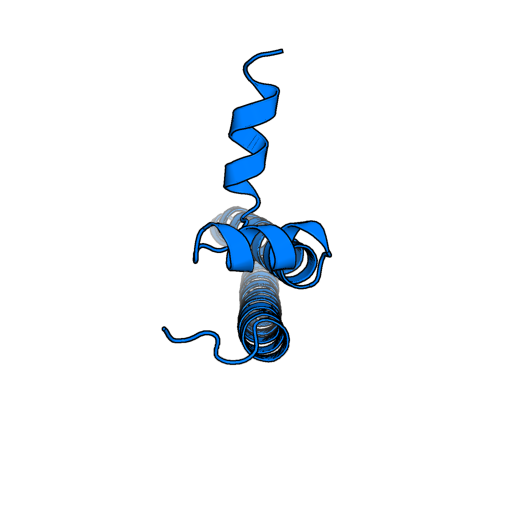e area (backbone atoms only — not comparable to full-atom values): 4702 Å² total; per-residue (Å²): 128,90,78,64,51,65,66,59,52,27,50,53,52,20,51,51,26,45,52,52,17,53,53,29,41,55,51,20,54,55,33,52,74,64,73,44,85,73,31,53,61,52,24,49,52,30,42,52,50,19,51,52,24,44,52,32,19,54,31,31,70,30,71,66,19,46,50,41,27,73,74,69,75,44,82,51,44,72,71,70,56,61,64,66,70,77,78,121

Mean predicted aligned error: 6.82 Å

Secondary structure (DSSP, 8-state):
-----HHHHHHHHHHHHHHHHHHHHHHHHHHHTTT-TTHHHHHHHHHHHHHHHHHHHHHHTSHHHHHHHHHHSS---HHHHHTTTS--

Organism: NCBI:txid362257